Protein AF-A0AAU3M557-F1 (afdb_monomer_lite)

Radius of gyration: 14.89 Å; chains: 1; bounding box: 26×40×33 Å

Structure (mmCIF, N/CA/C/O backbone):
data_AF-A0AAU3M557-F1
#
_entry.id   AF-A0AAU3M557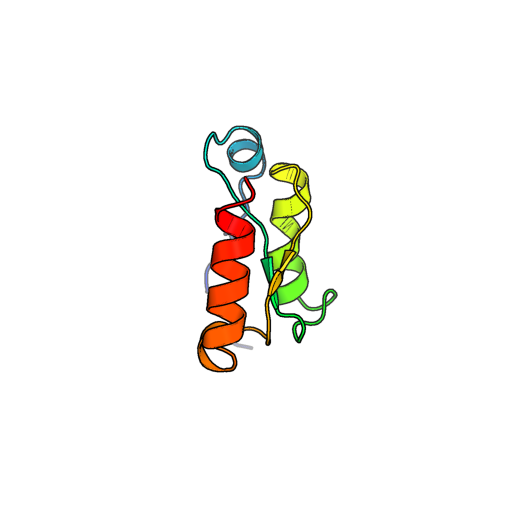-F1
#
loop_
_atom_site.group_PDB
_atom_site.id
_atom_site.type_symbol
_atom_site.label_atom_id
_atom_site.label_alt_id
_atom_site.label_comp_id
_atom_site.label_asym_id
_atom_site.label_entity_id
_atom_site.label_seq_id
_atom_site.pdbx_PDB_ins_code
_atom_site.Cartn_x
_atom_site.Cartn_y
_atom_site.Cartn_z
_atom_site.occupancy
_atom_site.B_iso_or_equiv
_atom_site.auth_seq_id
_atom_site.auth_comp_id
_atom_site.auth_asym_id
_atom_site.auth_atom_id
_atom_site.pdbx_PDB_model_num
ATOM 1 N N . MET A 1 1 ? 14.048 27.878 -17.305 1.00 43.25 1 MET A N 1
ATOM 2 C CA . MET A 1 1 ? 13.809 26.571 -16.665 1.00 43.25 1 MET A CA 1
ATOM 3 C C . MET A 1 1 ? 12.416 26.656 -16.086 1.00 43.25 1 MET A C 1
ATOM 5 O O . MET A 1 1 ? 12.208 27.426 -15.157 1.00 43.25 1 MET A O 1
ATOM 9 N N . ASP A 1 2 ? 11.459 26.046 -16.778 1.00 49.62 2 ASP A N 1
ATOM 10 C CA . ASP A 1 2 ? 10.032 26.234 -16.526 1.00 49.62 2 ASP A CA 1
ATOM 11 C C . ASP A 1 2 ? 9.682 25.611 -15.170 1.00 49.62 2 ASP A C 1
ATOM 13 O O . ASP A 1 2 ? 9.884 24.416 -14.942 1.00 49.62 2 ASP A O 1
ATOM 17 N N . ARG A 1 3 ? 9.288 26.454 -14.217 1.00 51.47 3 ARG A N 1
ATOM 18 C CA . ARG A 1 3 ? 9.002 26.051 -12.842 1.00 51.47 3 ARG A CA 1
ATOM 19 C C . ARG A 1 3 ? 7.612 25.428 -12.848 1.00 51.47 3 ARG A C 1
ATOM 21 O O . ARG A 1 3 ? 6.625 26.143 -12.965 1.00 51.47 3 ARG A O 1
ATOM 28 N N . CYS A 1 4 ? 7.539 24.105 -12.737 1.00 46.91 4 CYS A N 1
ATOM 29 C CA . CYS A 1 4 ? 6.267 23.409 -12.588 1.00 46.91 4 CYS A CA 1
ATOM 30 C C . CYS A 1 4 ? 5.585 23.906 -11.298 1.00 46.91 4 CYS A C 1
ATOM 32 O O . CYS A 1 4 ? 6.063 23.643 -10.199 1.00 46.91 4 CYS A O 1
ATOM 34 N N . THR A 1 5 ? 4.493 24.660 -11.428 1.00 54.91 5 THR A N 1
ATOM 35 C CA . THR A 1 5 ? 3.630 25.149 -10.335 1.00 54.91 5 THR A CA 1
ATOM 36 C C . THR A 1 5 ? 2.656 24.071 -9.839 1.00 54.91 5 THR A C 1
ATOM 38 O O . THR A 1 5 ? 1.581 24.378 -9.327 1.00 54.91 5 THR A O 1
ATOM 41 N N . ALA A 1 6 ? 3.008 22.792 -9.992 1.00 60.59 6 ALA A N 1
ATOM 42 C CA . ALA A 1 6 ? 2.228 21.687 -9.456 1.00 60.59 6 ALA A CA 1
ATOM 43 C C . ALA A 1 6 ? 2.414 21.640 -7.932 1.00 60.59 6 ALA A C 1
ATOM 45 O O . ALA A 1 6 ? 3.508 21.356 -7.459 1.00 60.59 6 ALA A O 1
ATOM 46 N N . VAL A 1 7 ? 1.348 22.011 -7.212 1.00 58.97 7 VAL A N 1
ATOM 47 C CA . VAL A 1 7 ? 1.092 21.891 -5.761 1.00 58.97 7 VAL A CA 1
ATOM 48 C C . VAL A 1 7 ? 2.340 21.609 -4.912 1.00 58.97 7 VAL A C 1
ATOM 50 O O . VAL A 1 7 ? 2.748 20.465 -4.738 1.00 58.97 7 VAL A O 1
ATOM 53 N N . ILE A 1 8 ? 2.917 22.675 -4.357 1.00 62.47 8 ILE A N 1
ATOM 54 C CA . ILE A 1 8 ? 4.124 22.625 -3.514 1.00 62.4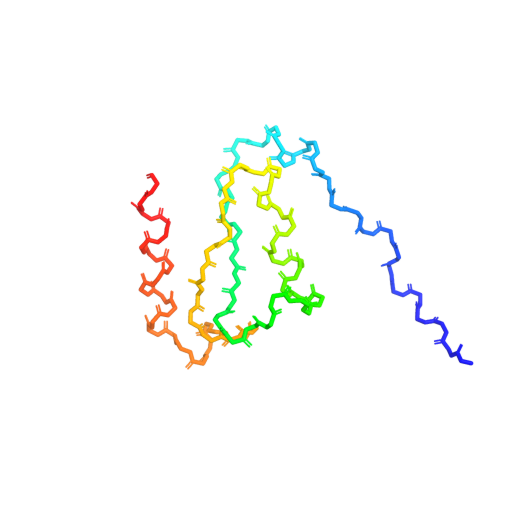7 8 ILE A CA 1
ATOM 55 C C . ILE A 1 8 ? 3.800 22.442 -2.019 1.00 62.47 8 ILE A C 1
ATOM 57 O O . ILE A 1 8 ? 4.722 22.328 -1.225 1.00 62.47 8 ILE A O 1
ATOM 61 N N . ASP A 1 9 ? 2.514 22.415 -1.652 1.00 64.88 9 ASP A N 1
ATOM 62 C CA . ASP A 1 9 ? 2.036 22.548 -0.263 1.00 64.88 9 ASP A CA 1
ATOM 63 C C . ASP A 1 9 ? 1.110 21.389 0.154 1.00 64.88 9 ASP A C 1
ATOM 65 O O . ASP A 1 9 ? 0.073 21.563 0.790 1.00 64.88 9 ASP A O 1
ATOM 69 N N . ALA A 1 10 ? 1.447 20.171 -0.276 1.00 71.19 10 ALA A N 1
ATOM 70 C CA . ALA A 1 10 ? 0.785 18.956 0.190 1.00 71.19 10 ALA A CA 1
ATOM 71 C C . ALA A 1 10 ? 1.617 18.331 1.315 1.00 71.19 10 ALA A C 1
ATOM 73 O O . ALA A 1 10 ? 2.445 17.450 1.076 1.00 71.19 10 ALA A O 1
ATOM 74 N N . GLU A 1 11 ? 1.411 18.811 2.539 1.00 82.88 11 GLU A N 1
ATOM 75 C CA . GLU A 1 11 ? 2.010 18.216 3.731 1.00 82.88 11 GLU A CA 1
ATOM 76 C C . GLU A 1 11 ? 1.146 17.066 4.264 1.00 82.88 11 GLU A C 1
ATOM 78 O O . GLU A 1 11 ? -0.085 17.088 4.202 1.00 82.88 11 GLU A O 1
ATOM 83 N N . LEU A 1 12 ? 1.801 16.026 4.782 1.00 86.94 12 LEU A N 1
ATOM 84 C CA . LEU A 1 12 ? 1.120 14.921 5.447 1.00 86.94 12 LEU A CA 1
ATOM 85 C C . LEU A 1 12 ? 0.718 15.358 6.859 1.00 86.94 12 LEU A C 1
ATOM 87 O O . LEU A 1 12 ? 1.592 15.593 7.692 1.00 86.94 12 LEU A O 1
ATOM 91 N N . ASP A 1 13 ? -0.583 15.412 7.141 1.00 92.75 13 ASP A N 1
ATOM 92 C CA . ASP A 1 13 ? -1.098 15.718 8.479 1.00 92.75 13 ASP A CA 1
ATOM 93 C C . ASP A 1 13 ? -0.842 14.546 9.444 1.00 92.75 13 ASP A C 1
ATOM 95 O O . ASP A 1 13 ? -1.596 13.570 9.520 1.00 92.75 13 ASP A O 1
ATOM 99 N N . GLN A 1 14 ? 0.277 14.621 10.163 1.00 94.25 14 GLN A N 1
ATOM 100 C CA . GLN A 1 14 ? 0.707 13.570 11.082 1.00 94.25 14 GLN A CA 1
ATOM 101 C C . GLN A 1 14 ? -0.163 13.498 12.340 1.00 94.25 14 GLN A C 1
ATOM 103 O O . GLN A 1 14 ? -0.327 12.411 12.895 1.00 94.25 14 GLN A O 1
ATOM 108 N N . GLU A 1 15 ? -0.726 14.619 12.797 1.00 95.88 15 GLU A N 1
ATOM 109 C CA . GLU A 1 15 ? -1.595 14.637 13.977 1.00 95.88 15 GLU A CA 1
ATOM 110 C C . GLU A 1 15 ? -2.921 13.940 13.673 1.00 95.88 15 GLU A C 1
ATOM 112 O O . GLU A 1 15 ? -3.354 13.078 14.443 1.00 95.88 15 GLU A O 1
ATOM 117 N N . ALA A 1 16 ? -3.510 14.212 12.505 1.00 95.00 16 ALA A N 1
ATOM 118 C CA . ALA A 1 16 ? -4.691 13.495 12.039 1.00 95.00 16 ALA A CA 1
ATOM 119 C C . ALA A 1 16 ? -4.424 11.990 11.881 1.00 95.00 16 ALA A C 1
ATOM 121 O O . ALA A 1 16 ? -5.268 11.177 12.261 1.00 95.00 16 ALA A O 1
ATOM 122 N N . LEU A 1 17 ? -3.248 11.595 11.375 1.00 96.00 17 LEU A N 1
ATOM 123 C CA . LEU A 1 17 ? -2.865 10.180 11.288 1.00 96.00 17 LEU A CA 1
ATOM 124 C C . LEU A 1 17 ? -2.728 9.511 12.659 1.00 96.00 17 LEU A C 1
ATOM 126 O O . LEU A 1 17 ? -3.125 8.359 12.799 1.00 96.00 17 LEU A O 1
ATOM 130 N N . ARG A 1 18 ? -2.201 10.212 13.667 1.00 96.31 18 ARG A N 1
ATOM 131 C CA . ARG A 1 18 ? -2.083 9.683 15.037 1.00 96.31 18 ARG A CA 1
ATOM 132 C C . ARG A 1 18 ? -3.441 9.540 15.723 1.00 96.31 18 ARG A C 1
ATOM 134 O O . ARG A 1 18 ? -3.628 8.633 16.528 1.00 96.31 18 ARG A O 1
ATOM 141 N N . ALA A 1 19 ? -4.378 10.437 15.422 1.00 96.69 19 ALA A N 1
ATOM 142 C CA . ALA A 1 19 ? -5.698 10.480 16.049 1.00 96.69 19 ALA A CA 1
ATOM 143 C C . ALA A 1 19 ? -6.773 9.655 15.315 1.00 96.69 19 ALA A C 1
ATOM 145 O O . ALA A 1 19 ? -7.877 9.484 15.838 1.00 96.69 19 ALA A O 1
ATOM 146 N N . THR A 1 20 ? -6.498 9.177 14.098 1.00 95.94 20 THR A N 1
ATOM 147 C CA . THR A 1 20 ? -7.521 8.538 13.264 1.00 95.94 20 THR A CA 1
ATOM 148 C C . THR A 1 20 ? -7.984 7.190 13.831 1.00 95.94 20 THR A C 1
ATOM 150 O O . THR A 1 20 ? -7.161 6.355 14.206 1.00 95.94 20 THR A O 1
ATOM 153 N N . PRO A 1 21 ? -9.300 6.904 13.835 1.00 95.44 21 PRO A N 1
ATOM 154 C CA . PRO A 1 21 ? -9.812 5.571 14.150 1.00 95.44 21 PRO A CA 1
ATOM 155 C C . PRO A 1 21 ? -9.697 4.602 12.960 1.00 95.44 21 PRO A C 1
ATOM 157 O O . PRO A 1 21 ? -10.036 3.425 13.083 1.00 95.44 21 PRO A O 1
ATOM 160 N N . VAL A 1 22 ? -9.285 5.087 11.781 1.00 95.00 22 VAL A N 1
ATOM 161 C CA . VAL A 1 22 ? -9.189 4.275 10.565 1.00 95.00 22 VAL A CA 1
ATOM 162 C C . VAL A 1 22 ? -7.984 3.345 10.651 1.00 95.00 22 VAL A C 1
ATOM 164 O O . VAL A 1 22 ? -6.861 3.760 10.922 1.00 95.00 22 VAL A O 1
ATOM 167 N N . HIS A 1 23 ? -8.206 2.073 10.332 1.00 92.25 23 HIS A N 1
ATOM 168 C CA . HIS A 1 23 ? -7.135 1.099 10.196 1.00 92.25 23 HIS A CA 1
ATOM 169 C C . HIS A 1 23 ? -6.317 1.361 8.920 1.00 92.25 23 HIS A C 1
ATOM 171 O O . HIS A 1 23 ? -6.711 0.963 7.823 1.00 92.25 23 HIS A O 1
ATOM 177 N N . ILE A 1 24 ? -5.176 2.036 9.065 1.00 94.44 24 ILE A N 1
ATOM 178 C CA . ILE A 1 24 ? -4.248 2.335 7.968 1.00 94.44 24 ILE A CA 1
ATOM 179 C C . ILE A 1 24 ? -3.084 1.344 8.004 1.00 94.44 24 ILE A C 1
ATOM 181 O O . ILE A 1 24 ? -2.448 1.152 9.039 1.00 94.44 24 ILE A O 1
ATOM 185 N N . VAL A 1 25 ? -2.782 0.734 6.855 1.00 95.44 25 VAL A N 1
ATOM 186 C CA . VAL A 1 25 ? -1.609 -0.130 6.680 1.00 95.44 25 VAL A CA 1
ATOM 187 C C . VAL A 1 25 ? -0.685 0.493 5.632 1.00 95.44 25 VAL A C 1
ATOM 189 O O . VAL A 1 25 ? -0.997 0.424 4.439 1.00 95.44 25 VAL A O 1
ATOM 192 N N . PRO A 1 26 ? 0.446 1.097 6.038 1.00 96.06 26 PRO A N 1
ATOM 193 C CA . PRO A 1 26 ? 1.455 1.562 5.095 1.00 96.06 26 PRO A CA 1
ATOM 194 C C . PRO A 1 26 ? 2.026 0.373 4.320 1.00 96.06 26 PRO A C 1
ATOM 196 O O . PRO A 1 26 ? 2.257 -0.698 4.886 1.00 96.06 26 PRO A O 1
ATOM 199 N N . ALA A 1 27 ? 2.250 0.540 3.019 1.00 96.06 27 ALA A N 1
ATOM 200 C CA . ALA A 1 27 ? 2.690 -0.552 2.165 1.00 96.06 27 ALA A CA 1
ATOM 201 C C . ALA A 1 27 ? 3.590 -0.070 1.028 1.00 96.06 27 ALA A C 1
ATOM 203 O O . ALA A 1 27 ? 3.330 0.960 0.411 1.00 96.06 27 ALA A O 1
ATOM 204 N N . SER A 1 28 ? 4.612 -0.863 0.707 1.00 97.00 28 SER A N 1
ATOM 205 C CA . SER A 1 28 ? 5.507 -0.629 -0.429 1.00 97.00 28 SER A CA 1
ATOM 206 C C . SER A 1 28 ? 5.683 -1.894 -1.264 1.00 97.00 28 SER A C 1
ATOM 208 O O . SER A 1 28 ? 5.581 -3.014 -0.764 1.00 97.00 28 SER A O 1
ATOM 210 N N . GLY A 1 29 ? 5.960 -1.723 -2.553 1.00 97.56 29 GLY A N 1
ATOM 211 C CA . GLY A 1 29 ? 6.311 -2.827 -3.438 1.00 97.56 29 GLY A CA 1
ATOM 212 C C . GLY A 1 29 ? 7.716 -3.363 -3.146 1.00 97.56 29 GLY A C 1
ATOM 213 O O . GLY A 1 29 ? 8.638 -2.591 -2.900 1.00 97.56 29 GLY A O 1
ATOM 214 N N . SER A 1 30 ? 7.914 -4.678 -3.229 1.00 97.38 30 SER A N 1
ATOM 215 C CA . SER A 1 30 ? 9.216 -5.338 -3.060 1.00 97.38 30 SER A CA 1
ATOM 216 C C . SER A 1 30 ? 10.278 -4.885 -4.067 1.00 97.38 30 SER A C 1
ATOM 218 O O . SER A 1 30 ? 11.467 -5.026 -3.804 1.00 97.38 30 SER A O 1
ATOM 220 N N . ALA A 1 31 ? 9.863 -4.372 -5.227 1.00 97.12 31 ALA A N 1
ATOM 221 C CA . ALA A 1 31 ? 10.751 -3.821 -6.251 1.00 97.12 31 ALA A CA 1
ATOM 222 C C . ALA A 1 31 ? 10.930 -2.293 -6.140 1.00 97.12 31 ALA A C 1
ATOM 224 O O . ALA A 1 31 ? 11.581 -1.688 -6.990 1.00 97.12 31 ALA A O 1
ATOM 225 N N . THR A 1 32 ? 10.343 -1.653 -5.125 1.00 95.56 32 THR A N 1
ATOM 226 C CA . THR A 1 32 ? 10.503 -0.220 -4.865 1.00 95.56 32 THR A CA 1
ATOM 227 C C . THR A 1 32 ? 11.705 0.000 -3.950 1.00 95.56 32 THR A C 1
ATOM 229 O O . THR A 1 32 ? 11.744 -0.511 -2.833 1.00 95.56 32 THR A O 1
ATOM 232 N N . ALA A 1 33 ? 12.682 0.790 -4.401 1.00 94.62 33 ALA A N 1
ATOM 233 C CA . ALA A 1 33 ? 13.843 1.141 -3.586 1.00 94.62 33 ALA A CA 1
ATOM 234 C C . ALA A 1 33 ? 13.417 1.960 -2.345 1.00 94.62 33 ALA A C 1
ATOM 236 O O . ALA A 1 33 ? 12.792 3.010 -2.525 1.00 94.62 33 ALA A O 1
ATOM 237 N N . PRO A 1 34 ? 13.779 1.554 -1.109 1.00 91.81 34 PRO A N 1
ATOM 238 C CA . PRO A 1 34 ? 13.370 2.264 0.110 1.00 91.81 34 PRO A CA 1
ATOM 239 C C . PRO A 1 34 ? 13.884 3.705 0.190 1.00 91.81 34 PRO A C 1
ATOM 241 O O . PRO A 1 34 ? 13.195 4.583 0.692 1.00 91.81 34 PRO A O 1
ATOM 244 N N . SER A 1 35 ? 15.083 3.959 -0.339 1.00 93.94 35 SER A N 1
ATOM 245 C CA . SER A 1 35 ? 15.703 5.289 -0.360 1.00 93.94 35 SER A CA 1
ATOM 246 C C . SER A 1 35 ? 15.174 6.202 -1.467 1.00 93.94 35 SER A C 1
ATOM 248 O O . SER A 1 35 ? 15.470 7.394 -1.461 1.00 93.94 35 SER A O 1
ATOM 250 N N . GLY A 1 36 ? 14.420 5.666 -2.432 1.00 92.06 36 GLY A N 1
ATOM 251 C CA . GLY A 1 36 ? 13.780 6.474 -3.462 1.00 92.06 36 GLY A CA 1
ATOM 252 C C . GLY A 1 36 ? 12.588 7.235 -2.889 1.00 92.06 36 GLY A C 1
ATOM 253 O O . GLY A 1 36 ? 11.930 6.748 -1.974 1.00 92.06 36 GLY A O 1
ATOM 254 N N . PHE A 1 37 ? 12.264 8.389 -3.474 1.00 90.38 37 PHE A N 1
ATOM 255 C CA . PHE A 1 37 ? 11.160 9.243 -3.018 1.00 90.38 37 PHE A CA 1
ATOM 256 C C . PHE A 1 37 ? 9.853 8.462 -2.789 1.00 90.38 37 PHE A C 1
ATOM 258 O O . PHE A 1 37 ? 9.267 8.531 -1.719 1.00 90.38 37 PHE A O 1
ATOM 265 N N . VAL A 1 38 ? 9.449 7.620 -3.748 1.00 90.94 38 VAL A N 1
ATOM 266 C CA . VAL A 1 38 ? 8.237 6.786 -3.624 1.00 90.94 38 VAL A CA 1
ATOM 267 C C . VAL A 1 38 ? 8.334 5.781 -2.468 1.00 90.94 38 VAL A C 1
ATOM 269 O O . VAL A 1 38 ? 7.342 5.539 -1.786 1.00 90.94 38 VAL A O 1
ATOM 272 N N . GLY A 1 39 ? 9.517 5.207 -2.227 1.00 93.12 39 GLY A N 1
ATOM 273 C CA . GLY A 1 39 ? 9.756 4.306 -1.098 1.00 93.12 39 GLY A CA 1
ATOM 274 C C . GLY A 1 39 ? 9.645 5.030 0.243 1.00 93.12 39 GLY A C 1
ATOM 275 O O . GLY A 1 39 ? 8.979 4.534 1.147 1.00 93.12 39 GLY A O 1
ATOM 276 N N . GLN A 1 40 ? 10.203 6.237 0.336 1.00 93.62 40 GLN A N 1
ATOM 277 C CA . GLN A 1 40 ? 10.099 7.091 1.519 1.00 93.62 40 GLN A CA 1
ATOM 278 C C . GLN A 1 40 ? 8.652 7.528 1.776 1.00 93.62 40 GLN A C 1
ATOM 280 O O . GLN A 1 40 ? 8.185 7.439 2.907 1.00 93.62 40 GLN A O 1
ATOM 285 N N . CYS A 1 41 ? 7.907 7.917 0.737 1.00 92.81 41 CYS A N 1
ATOM 286 C CA . CYS A 1 41 ? 6.482 8.242 0.852 1.00 92.81 41 CYS A CA 1
ATOM 287 C C . CYS A 1 41 ? 5.646 7.049 1.330 1.00 92.81 41 CYS A C 1
ATOM 289 O O . CYS A 1 41 ? 4.712 7.225 2.102 1.00 92.81 41 CYS A O 1
ATOM 291 N N . ALA A 1 42 ? 5.969 5.830 0.893 1.00 94.31 42 ALA A N 1
ATOM 292 C CA . ALA A 1 42 ? 5.280 4.627 1.357 1.00 94.31 42 ALA A CA 1
ATOM 293 C C . ALA A 1 42 ? 5.567 4.307 2.837 1.00 94.31 42 ALA A C 1
ATOM 295 O O . ALA A 1 42 ? 4.752 3.664 3.499 1.00 94.31 42 ALA A O 1
ATOM 296 N N . GLN A 1 43 ? 6.721 4.742 3.350 1.00 93.94 43 GLN A N 1
ATOM 297 C CA . GLN A 1 43 ? 7.146 4.530 4.734 1.00 93.94 43 GLN A CA 1
ATOM 298 C C . GLN A 1 43 ? 6.753 5.670 5.678 1.00 93.94 43 GLN A C 1
ATOM 300 O O . GLN A 1 43 ? 6.604 5.422 6.870 1.00 93.94 43 GLN A O 1
ATOM 305 N N . SER A 1 44 ? 6.565 6.896 5.185 1.00 93.94 44 SER A N 1
ATOM 306 C CA . SER A 1 44 ? 6.328 8.066 6.039 1.00 93.94 44 SER A CA 1
ATOM 307 C C . SER A 1 44 ? 5.110 7.963 6.970 1.00 93.94 44 SER A C 1
ATOM 309 O O . SER A 1 44 ? 5.209 8.482 8.081 1.00 93.94 44 SER A O 1
ATOM 311 N N . PRO A 1 45 ? 4.005 7.258 6.636 1.00 95.12 45 PRO A N 1
ATOM 312 C CA . PRO A 1 45 ? 2.893 7.104 7.570 1.00 95.12 45 PRO A CA 1
ATOM 313 C C . PRO A 1 45 ? 3.161 6.088 8.689 1.00 95.12 45 PRO A C 1
ATOM 315 O O . PRO A 1 45 ? 2.373 6.032 9.624 1.00 95.12 45 PRO A O 1
ATOM 318 N N . ALA A 1 46 ? 4.232 5.285 8.616 1.00 95.31 46 ALA A N 1
ATOM 319 C CA . ALA A 1 46 ? 4.482 4.170 9.534 1.00 95.31 46 ALA A CA 1
ATOM 320 C C . ALA A 1 46 ? 4.620 4.591 11.002 1.00 95.31 46 ALA A C 1
ATOM 322 O O . ALA A 1 46 ? 4.020 3.966 11.877 1.00 95.31 46 ALA A O 1
ATOM 323 N N . GLU A 1 47 ? 5.373 5.661 11.274 1.00 95.00 47 GLU A N 1
ATOM 324 C CA . GLU A 1 47 ? 5.523 6.177 12.639 1.00 95.00 47 GLU A CA 1
ATOM 325 C C . GLU A 1 47 ? 4.215 6.790 13.165 1.00 95.00 47 GLU A C 1
ATOM 327 O O . GLU A 1 47 ? 3.757 6.326 14.211 1.00 95.00 47 GLU A O 1
ATOM 332 N N . PRO A 1 48 ? 3.535 7.706 12.440 1.00 96.12 48 PRO A N 1
ATOM 333 C CA . PRO A 1 48 ? 2.287 8.294 12.924 1.00 96.12 48 PRO A CA 1
ATOM 334 C C . PRO A 1 48 ? 1.178 7.273 13.193 1.00 96.12 48 PRO A C 1
ATOM 336 O O . PRO A 1 48 ? 0.431 7.428 14.154 1.00 96.12 48 PRO A O 1
ATOM 339 N N . VAL A 1 49 ? 1.070 6.221 12.373 1.00 95.75 49 VAL A N 1
ATOM 340 C CA . VAL A 1 49 ? 0.038 5.178 12.540 1.00 95.75 49 VAL A CA 1
ATOM 341 C C . VAL A 1 49 ? 0.477 4.023 13.453 1.00 95.75 49 VAL A C 1
ATOM 343 O O . VAL A 1 49 ? -0.297 3.091 13.674 1.00 95.75 49 VAL A O 1
ATOM 346 N N . GLY A 1 50 ? 1.716 4.052 13.964 1.00 94.69 50 GLY A N 1
ATOM 347 C CA . GLY A 1 50 ? 2.264 3.045 14.877 1.00 94.69 50 GLY A CA 1
ATOM 348 C C . GLY A 1 50 ? 2.410 1.641 14.275 1.00 94.69 50 GLY A C 1
ATOM 349 O O . GLY A 1 50 ? 2.272 0.652 14.997 1.00 94.69 50 GLY A O 1
ATOM 350 N N . ARG A 1 51 ? 2.633 1.522 12.958 1.00 93.06 51 ARG A N 1
ATOM 351 C CA . ARG A 1 51 ? 2.719 0.233 12.242 1.00 93.06 51 ARG A CA 1
ATOM 352 C C . ARG A 1 51 ? 3.839 0.252 11.220 1.00 93.06 51 ARG A C 1
ATOM 354 O O . ARG A 1 51 ? 3.956 1.193 10.444 1.00 93.06 51 ARG A O 1
ATOM 361 N N . GLU A 1 52 ? 4.606 -0.828 11.152 1.00 94.00 52 GLU A N 1
ATOM 362 C CA . GLU A 1 52 ? 5.613 -0.988 10.105 1.00 94.00 52 GLU A CA 1
ATOM 363 C C . GLU A 1 52 ? 4.972 -1.060 8.713 1.00 94.00 52 GLU A C 1
ATOM 365 O O . GLU A 1 52 ? 3.905 -1.652 8.520 1.00 94.00 52 GLU A O 1
ATOM 370 N N . ALA A 1 53 ? 5.655 -0.485 7.721 1.00 95.38 53 ALA A N 1
ATOM 371 C CA . ALA A 1 53 ? 5.238 -0.607 6.335 1.00 95.38 53 ALA A CA 1
ATOM 372 C C . ALA A 1 53 ? 5.423 -2.049 5.848 1.00 95.38 53 ALA A C 1
ATOM 374 O O . ALA A 1 53 ? 6.521 -2.605 5.904 1.00 95.38 53 ALA A O 1
ATOM 375 N N . VAL A 1 54 ? 4.361 -2.650 5.318 1.00 96.88 54 VAL A N 1
ATOM 376 C CA . VAL A 1 54 ? 4.413 -4.022 4.808 1.00 96.88 54 VAL A CA 1
ATOM 377 C C . VAL A 1 54 ? 4.828 -4.068 3.342 1.00 96.88 54 VAL A C 1
ATOM 379 O O . VAL A 1 54 ? 4.533 -3.178 2.545 1.00 96.88 54 VAL A O 1
ATOM 382 N N . THR A 1 55 ? 5.473 -5.161 2.949 1.00 97.25 55 THR A N 1
ATOM 383 C CA . THR A 1 55 ? 5.851 -5.376 1.551 1.00 97.25 55 THR A CA 1
ATOM 384 C C . THR A 1 55 ? 4.746 -6.081 0.760 1.00 97.25 55 THR A C 1
ATOM 386 O O . THR A 1 55 ? 4.155 -7.065 1.222 1.00 97.25 55 THR A O 1
ATOM 389 N N . PHE A 1 56 ? 4.503 -5.595 -0.457 1.00 97.94 56 PHE A N 1
ATOM 390 C CA . PHE A 1 56 ? 3.646 -6.199 -1.475 1.00 97.94 56 PHE A CA 1
ATOM 391 C C . PHE A 1 56 ? 4.462 -6.664 -2.692 1.00 97.94 56 PHE A C 1
ATOM 393 O O . PHE A 1 56 ? 5.525 -6.108 -2.963 1.00 97.94 56 PHE A O 1
ATOM 400 N N . PRO A 1 57 ? 3.986 -7.659 -3.462 1.00 98.44 57 PRO A N 1
ATOM 401 C CA . PRO A 1 57 ? 4.668 -8.102 -4.677 1.00 98.44 57 PRO A CA 1
ATOM 402 C C . PRO A 1 57 ? 4.754 -7.009 -5.752 1.00 98.44 57 PRO A C 1
ATOM 404 O O . PRO A 1 57 ? 3.759 -6.345 -6.046 1.00 98.44 57 PRO A O 1
ATOM 407 N N . GLY A 1 58 ? 5.917 -6.884 -6.394 1.00 97.38 58 GLY A N 1
ATOM 408 C CA . GLY A 1 58 ? 6.149 -5.962 -7.511 1.00 97.38 58 GLY A CA 1
ATOM 409 C C . GLY A 1 58 ? 6.577 -4.559 -7.073 1.00 97.38 58 GLY A C 1
ATOM 410 O O . GLY A 1 58 ? 7.047 -4.365 -5.960 1.00 97.38 58 GLY A O 1
ATOM 411 N N . GLY A 1 59 ? 6.483 -3.586 -7.981 1.00 94.94 59 GLY A N 1
ATOM 412 C CA . GLY A 1 59 ? 6.789 -2.172 -7.716 1.00 94.94 59 GLY A CA 1
ATOM 413 C C . GLY A 1 59 ? 5.517 -1.326 -7.667 1.00 94.94 59 GLY A C 1
ATOM 414 O O . GLY A 1 59 ? 4.475 -1.791 -7.211 1.00 94.94 59 GLY A O 1
ATOM 415 N N . HIS A 1 60 ? 5.573 -0.115 -8.223 1.00 92.69 60 HIS A N 1
ATOM 416 C CA . HIS A 1 60 ? 4.428 0.804 -8.311 1.00 92.69 60 HIS 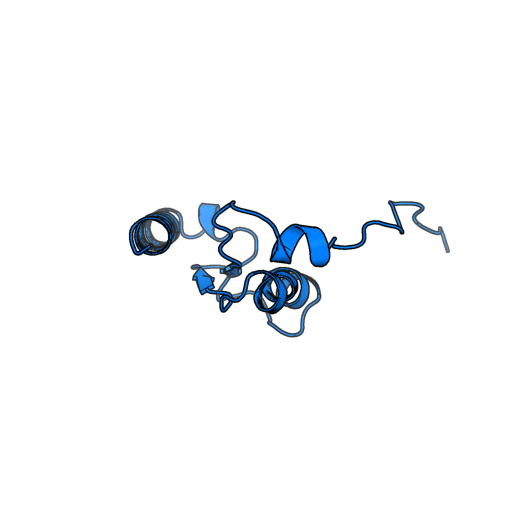A CA 1
ATOM 417 C C . HIS A 1 60 ? 3.152 0.152 -8.888 1.00 92.69 60 HIS A C 1
ATOM 419 O O . HI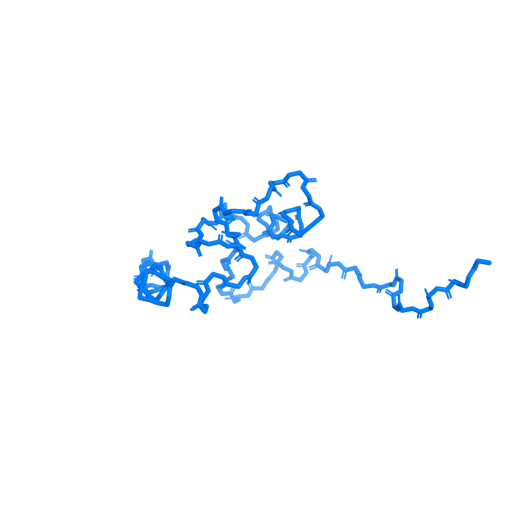S A 1 60 ? 2.061 0.374 -8.380 1.00 92.69 60 HIS A O 1
ATOM 425 N N . ASN A 1 61 ? 3.304 -0.735 -9.880 1.00 94.94 61 ASN A N 1
ATOM 426 C CA . ASN A 1 61 ? 2.202 -1.456 -10.534 1.00 94.94 61 ASN A CA 1
ATOM 427 C C . ASN A 1 61 ? 2.107 -2.930 -10.093 1.00 94.94 61 ASN A C 1
ATOM 429 O O . ASN A 1 61 ? 1.840 -3.826 -10.903 1.00 94.94 61 ASN A O 1
ATOM 433 N N . GLY A 1 62 ? 2.403 -3.221 -8.822 1.00 96.75 62 GLY A N 1
ATOM 434 C CA . GLY A 1 62 ? 2.407 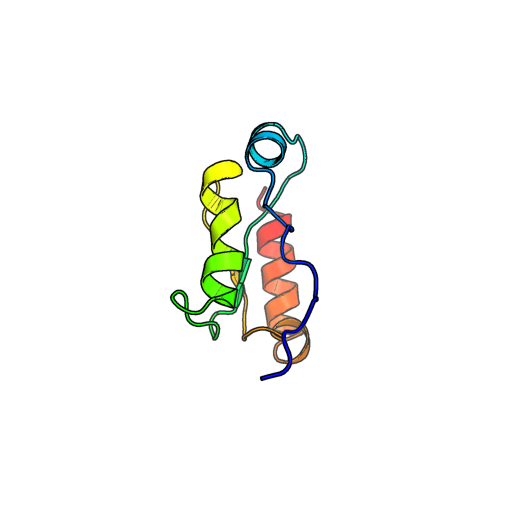-4.578 -8.263 1.00 96.75 62 GLY A CA 1
ATOM 435 C C . GLY A 1 62 ? 1.087 -5.335 -8.446 1.00 96.75 62 GLY A C 1
ATOM 436 O O . GLY A 1 62 ? 1.084 -6.515 -8.790 1.00 96.75 62 GLY A O 1
ATOM 437 N N . ASN A 1 63 ? -0.040 -4.637 -8.313 1.00 96.56 63 ASN A N 1
ATOM 438 C CA . ASN A 1 63 ? -1.385 -5.174 -8.525 1.00 96.56 63 ASN A CA 1
ATOM 439 C C . ASN A 1 63 ? -1.626 -5.668 -9.963 1.00 96.56 63 ASN A C 1
ATOM 441 O O . ASN A 1 63 ? -2.284 -6.686 -10.150 1.00 96.56 63 ASN A O 1
ATOM 445 N N . SER A 1 64 ? -1.080 -4.988 -10.973 1.00 97.94 64 SER A N 1
ATOM 446 C CA . SER A 1 64 ? -1.241 -5.368 -12.384 1.00 97.94 64 SER A CA 1
ATOM 447 C C . SER A 1 64 ? -0.220 -6.416 -12.824 1.00 97.94 64 SER A C 1
ATOM 449 O O . SER A 1 64 ? -0.531 -7.304 -13.613 1.00 97.94 64 SER A O 1
ATOM 451 N N . THR A 1 65 ? 1.006 -6.329 -12.306 1.00 98.12 65 THR A N 1
ATOM 452 C CA . THR A 1 65 ? 2.115 -7.228 -12.675 1.00 98.12 65 THR A CA 1
ATOM 453 C C . THR A 1 65 ? 2.080 -8.562 -11.931 1.00 98.12 65 THR A C 1
ATOM 455 O O . THR A 1 65 ? 2.503 -9.579 -12.473 1.00 98.12 65 THR A O 1
ATOM 458 N N . HIS A 1 66 ? 1.542 -8.582 -10.709 1.00 98.19 66 HIS A N 1
ATOM 459 C CA . HIS A 1 66 ? 1.474 -9.760 -9.844 1.00 98.19 66 HIS A CA 1
ATOM 460 C C . HIS A 1 66 ? 0.065 -9.958 -9.251 1.00 98.19 66 HIS A C 1
ATOM 462 O O . HIS A 1 66 ? -0.064 -10.166 -8.044 1.00 98.19 66 HIS A O 1
ATOM 468 N N . PRO A 1 67 ? -1.016 -9.940 -10.053 1.00 98.00 67 PRO A N 1
ATOM 469 C CA . PRO A 1 67 ? -2.388 -9.782 -9.557 1.00 98.00 67 PRO A CA 1
ATOM 470 C C . PRO A 1 67 ? -2.805 -10.839 -8.533 1.00 98.00 67 PRO A C 1
ATOM 472 O O . PRO A 1 67 ? -3.388 -10.516 -7.500 1.00 98.00 67 PRO A O 1
ATOM 475 N N . ARG A 1 68 ? -2.455 -12.111 -8.766 1.00 98.56 68 ARG A N 1
ATOM 476 C CA . ARG A 1 68 ? -2.783 -13.205 -7.836 1.00 98.56 68 ARG A CA 1
ATOM 477 C C . ARG A 1 68 ? -2.026 -13.096 -6.512 1.00 98.56 68 ARG A C 1
ATOM 479 O O . ARG A 1 68 ? -2.634 -13.232 -5.453 1.00 98.56 68 ARG A O 1
ATOM 486 N N . ALA A 1 69 ? -0.720 -12.841 -6.568 1.00 98.38 69 ALA A N 1
ATOM 487 C CA . ALA A 1 69 ? 0.106 -12.717 -5.369 1.00 98.38 69 ALA A CA 1
ATOM 488 C C . ALA A 1 69 ? -0.250 -11.450 -4.576 1.00 98.38 69 ALA A C 1
ATOM 490 O O . ALA A 1 69 ? -0.355 -11.499 -3.353 1.00 98.38 69 ALA A O 1
ATOM 491 N N . TYR A 1 70 ? -0.512 -10.340 -5.271 1.00 98.38 70 TYR A N 1
ATOM 492 C CA . TYR A 1 70 ? -0.956 -9.088 -4.670 1.00 98.38 70 TYR A CA 1
ATOM 493 C C . TYR A 1 70 ? -2.302 -9.263 -3.957 1.00 98.38 70 TYR A C 1
ATOM 495 O O . TYR A 1 70 ? -2.427 -8.888 -2.797 1.00 98.38 70 TYR A O 1
ATOM 503 N N . ALA A 1 71 ? -3.285 -9.914 -4.592 1.00 98.12 71 ALA A N 1
ATOM 504 C CA . ALA A 1 71 ? -4.584 -10.192 -3.974 1.00 98.12 71 ALA A CA 1
ATOM 505 C C . ALA A 1 71 ? -4.492 -11.159 -2.778 1.00 98.12 71 ALA A C 1
ATOM 507 O O . ALA A 1 71 ? -5.223 -11.012 -1.798 1.00 98.12 71 ALA A O 1
ATOM 508 N N . ALA A 1 72 ? -3.603 -12.156 -2.834 1.00 98.19 72 ALA A N 1
ATOM 509 C CA . ALA A 1 72 ? -3.338 -13.030 -1.693 1.00 98.19 72 ALA A CA 1
ATOM 510 C C . ALA A 1 72 ? -2.752 -12.239 -0.514 1.00 98.19 72 ALA A C 1
ATOM 512 O O . ALA A 1 72 ? -3.266 -12.346 0.598 1.00 98.19 72 ALA A O 1
ATOM 513 N N . ARG A 1 73 ? -1.747 -11.392 -0.771 1.00 97.69 73 ARG A N 1
ATOM 514 C CA . ARG A 1 73 ? -1.134 -10.538 0.252 1.00 97.69 73 ARG A CA 1
ATOM 515 C C . ARG A 1 73 ? -2.108 -9.504 0.811 1.00 97.69 73 ARG A C 1
ATOM 517 O O . ARG A 1 73 ? -2.112 -9.279 2.012 1.00 97.69 73 ARG A O 1
ATOM 524 N N . LEU A 1 74 ? -2.956 -8.919 -0.033 1.00 96.56 74 LEU A N 1
ATOM 525 C CA . LEU A 1 74 ? -3.974 -7.960 0.390 1.00 96.56 74 LEU A CA 1
ATOM 526 C C . LEU A 1 74 ? -4.941 -8.584 1.398 1.00 96.56 74 LEU A C 1
ATOM 528 O O . LEU A 1 74 ? -5.181 -8.003 2.450 1.00 96.56 74 LEU A O 1
ATOM 532 N N . ARG A 1 75 ? -5.461 -9.783 1.096 1.00 96.81 75 ARG A N 1
ATOM 533 C CA . ARG A 1 75 ? -6.327 -10.516 2.028 1.00 96.81 75 ARG A CA 1
ATOM 534 C C . ARG A 1 75 ? -5.591 -10.806 3.327 1.00 96.81 75 ARG A C 1
ATOM 536 O O . ARG A 1 75 ? -6.083 -10.430 4.375 1.00 96.81 75 ARG A O 1
ATOM 543 N N . ASP A 1 76 ? -4.394 -11.378 3.240 1.00 96.31 76 ASP A N 1
ATOM 544 C CA . ASP A 1 76 ? -3.560 -11.693 4.402 1.00 96.31 76 ASP A CA 1
ATOM 545 C C . ASP A 1 76 ? -3.344 -10.486 5.330 1.00 96.31 76 ASP A C 1
ATOM 547 O O . ASP A 1 76 ? -3.515 -10.600 6.537 1.00 96.31 76 ASP A O 1
ATOM 551 N N . VAL A 1 77 ? -3.021 -9.322 4.764 1.00 95.31 77 VAL A N 1
ATOM 552 C CA . VAL A 1 77 ? -2.776 -8.085 5.516 1.00 95.31 77 VAL A CA 1
ATOM 553 C C . VAL A 1 77 ? -4.055 -7.525 6.137 1.00 95.31 77 VAL A C 1
ATOM 555 O O . VAL A 1 77 ? -4.030 -7.088 7.283 1.00 95.31 77 VAL A O 1
ATOM 558 N N . LEU A 1 78 ? -5.171 -7.526 5.404 1.00 91.88 78 LEU A N 1
ATOM 559 C CA . LEU A 1 78 ? -6.412 -6.901 5.871 1.00 91.88 78 LEU A CA 1
ATOM 560 C C . LEU A 1 78 ? -7.252 -7.804 6.781 1.00 91.88 78 LEU A C 1
ATOM 562 O O . LEU A 1 78 ? -8.072 -7.286 7.530 1.00 91.88 78 LEU A O 1
ATOM 566 N N . THR A 1 79 ? -7.065 -9.126 6.736 1.00 89.69 79 THR A N 1
ATOM 567 C CA . THR A 1 79 ? -7.813 -10.076 7.5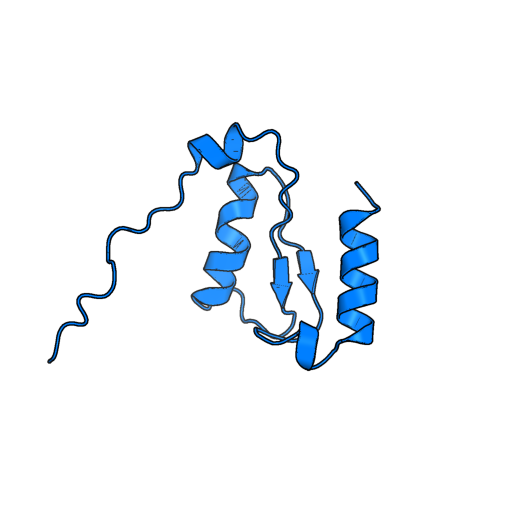80 1.00 89.69 79 THR A CA 1
ATOM 568 C C . THR A 1 79 ? -7.047 -10.544 8.815 1.00 89.69 79 THR A C 1
ATOM 570 O O . THR A 1 79 ? -7.616 -11.268 9.623 1.00 89.69 79 THR A O 1
ATOM 573 N N . LYS A 1 80 ? -5.760 -10.202 8.956 1.00 68.69 80 LYS A N 1
ATOM 574 C CA . LYS A 1 80 ? -4.948 -10.508 10.152 1.00 68.69 80 LYS A CA 1
ATOM 575 C C . LYS A 1 80 ? -4.926 -9.366 11.180 1.00 68.69 80 LYS A C 1
ATOM 577 O O . LYS A 1 80 ? -4.028 -9.330 12.017 1.00 68.69 80 LYS A O 1
ATOM 582 N N . ALA A 1 81 ? -5.884 -8.447 11.093 1.00 51.50 81 ALA A N 1
ATOM 583 C CA . ALA A 1 81 ? -6.090 -7.367 12.052 1.00 51.50 81 ALA A CA 1
ATOM 584 C C . ALA A 1 81 ? -7.162 -7.750 13.075 1.00 51.50 81 ALA A C 1
ATOM 586 O O . ALA A 1 81 ? -8.204 -8.293 12.642 1.00 51.50 81 ALA A O 1
#

Secondary structure (DSSP, 8-state):
-----S-S-----HHHHHH--S----EEETTS-TTSHHHHHHHTTTTTTT-PPEEESSSTTHHHHSHHHHHHHHHHHHH--

Foldseek 3Di:
DDDPPPDPPDDDPLVCLLPDPDDDAQEFEPPDDCPDPVNVVSQVSCVSNVHGYYYAHDGPPRCVVPVVRRVVVVCVVVVVD

Sequence (81 aa):
MDRCTAVIDAELDQEALRATPVHIVPASGSATAPSGFVGQCAQSPAEPVGREAVTFPGGHNGNSTHPRAYAARLRDVLTKA

pLDDT: mean 89.48, std 14.15, range [43.25, 98.56]